Protein AF-A0A969EH90-F1 (afdb_monomer_lite)

Structure (mmCIF, N/CA/C/O backbone):
data_AF-A0A969EH90-F1
#
_entry.id   AF-A0A969EH90-F1
#
loop_
_atom_site.group_PDB
_atom_site.id
_atom_site.type_symbol
_atom_site.label_atom_id
_atom_site.label_alt_id
_atom_site.label_comp_id
_atom_site.label_asym_id
_atom_site.label_entity_id
_atom_site.label_seq_id
_atom_site.pdbx_PDB_ins_code
_atom_site.Cartn_x
_atom_site.Cartn_y
_atom_site.Cartn_z
_atom_site.occupancy
_atom_site.B_iso_or_equiv
_atom_site.auth_seq_id
_atom_site.auth_comp_id
_atom_site.auth_asym_id
_atom_site.auth_atom_id
_atom_site.pdbx_PDB_model_num
ATOM 1 N N . MET A 1 1 ? 11.249 21.814 -23.053 1.00 41.25 1 MET A N 1
ATOM 2 C CA . MET A 1 1 ? 12.169 20.704 -23.355 1.00 41.25 1 MET A CA 1
ATOM 3 C C . MET A 1 1 ? 11.785 19.630 -22.368 1.00 41.25 1 MET A C 1
ATOM 5 O O . MET A 1 1 ? 12.086 19.802 -21.195 1.00 41.25 1 MET A O 1
ATOM 9 N N . ASP A 1 2 ? 10.989 18.655 -22.798 1.00 50.03 2 ASP A N 1
ATOM 10 C CA . ASP A 1 2 ? 10.563 17.565 -21.921 1.00 50.03 2 ASP A CA 1
ATOM 11 C C . ASP A 1 2 ? 11.793 16.714 -21.600 1.00 50.03 2 ASP A C 1
ATOM 13 O O . ASP A 1 2 ? 12.500 16.270 -22.503 1.00 50.03 2 ASP A O 1
ATOM 17 N N . SER A 1 3 ? 12.118 16.589 -20.315 1.00 61.00 3 SER A N 1
ATOM 18 C CA . SER A 1 3 ? 13.226 15.756 -19.851 1.00 61.00 3 SER A CA 1
ATOM 19 C C . SER A 1 3 ? 12.745 14.312 -19.848 1.00 61.00 3 SER A C 1
ATOM 21 O O . SER A 1 3 ? 11.909 13.980 -19.029 1.00 61.00 3 SER A O 1
ATOM 23 N N . LEU A 1 4 ? 13.230 13.453 -20.739 1.00 71.81 4 LEU A N 1
ATOM 24 C CA . LEU A 1 4 ? 12.899 12.025 -20.699 1.00 71.81 4 LEU A CA 1
ATOM 25 C C . LEU A 1 4 ? 13.820 11.319 -19.695 1.00 71.81 4 LEU A C 1
ATOM 27 O O . LEU A 1 4 ? 15.033 11.541 -19.715 1.00 71.81 4 LEU A O 1
ATOM 31 N N . TYR A 1 5 ? 13.261 10.492 -18.809 1.00 77.75 5 TYR A N 1
ATOM 32 C CA . TYR A 1 5 ? 14.058 9.590 -17.977 1.00 77.75 5 TYR A CA 1
ATOM 33 C C . TYR A 1 5 ? 14.318 8.304 -18.755 1.00 77.75 5 TYR A C 1
ATOM 35 O O . TYR A 1 5 ? 13.389 7.698 -19.283 1.00 77.75 5 TYR A O 1
ATOM 43 N N . ILE A 1 6 ? 15.585 7.903 -18.828 1.00 78.50 6 ILE A N 1
ATOM 44 C CA . ILE A 1 6 ? 16.017 6.703 -19.543 1.00 78.50 6 ILE A CA 1
ATOM 45 C C . ILE A 1 6 ? 16.602 5.740 -18.518 1.00 78.50 6 ILE A C 1
ATOM 47 O O . ILE A 1 6 ? 17.550 6.080 -17.804 1.00 78.50 6 ILE A O 1
ATOM 51 N N . ALA A 1 7 ? 16.025 4.546 -18.440 1.00 77.50 7 ALA A N 1
ATOM 52 C CA . ALA A 1 7 ? 16.566 3.443 -17.667 1.00 77.50 7 ALA A CA 1
ATOM 53 C C . ALA A 1 7 ? 17.379 2.544 -18.606 1.00 77.50 7 ALA A C 1
ATOM 55 O O . ALA A 1 7 ? 16.816 1.916 -19.498 1.00 77.50 7 ALA A O 1
ATOM 56 N N . ALA A 1 8 ? 18.697 2.488 -18.408 1.00 78.31 8 ALA A N 1
ATOM 57 C CA . ALA A 1 8 ? 19.570 1.557 -19.117 1.00 78.31 8 ALA A CA 1
ATOM 58 C C . ALA A 1 8 ? 19.745 0.280 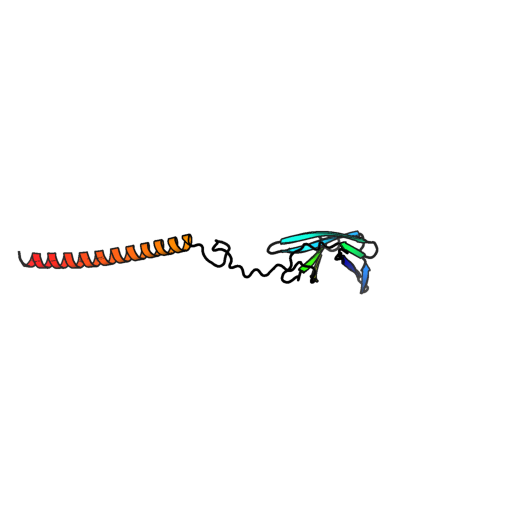-18.287 1.00 78.31 8 ALA A C 1
ATOM 60 O O . ALA A 1 8 ? 20.073 0.353 -17.098 1.00 78.31 8 ALA A O 1
ATOM 61 N N . ILE A 1 9 ? 19.552 -0.882 -18.909 1.00 80.44 9 ILE A N 1
ATOM 62 C CA . ILE A 1 9 ? 19.830 -2.183 -18.290 1.00 80.44 9 ILE A CA 1
ATOM 63 C C . ILE A 1 9 ? 20.967 -2.870 -19.035 1.00 80.44 9 ILE A C 1
ATOM 65 O O . ILE A 1 9 ? 21.126 -2.708 -20.246 1.00 80.44 9 ILE A O 1
ATOM 69 N N . GLN A 1 10 ? 21.737 -3.669 -18.299 1.00 79.69 10 GLN A N 1
ATOM 70 C CA . GLN A 1 10 ? 22.670 -4.631 -18.856 1.00 79.69 10 GLN A CA 1
ATOM 71 C C . GLN A 1 10 ? 22.517 -5.987 -18.160 1.00 79.69 10 GLN A C 1
ATOM 73 O O . GLN A 1 10 ? 22.512 -6.058 -16.930 1.00 79.69 10 GLN A O 1
ATOM 78 N N . VAL A 1 11 ? 22.410 -7.056 -18.948 1.00 78.62 11 VAL A N 1
ATOM 79 C CA . VAL A 1 11 ? 22.309 -8.440 -18.479 1.00 78.62 11 VAL A CA 1
ATOM 80 C C . VAL A 1 11 ? 23.584 -9.188 -18.846 1.00 78.62 11 VAL A C 1
ATOM 82 O O . VAL A 1 11 ? 23.912 -9.351 -20.023 1.00 78.62 11 VAL A O 1
ATOM 85 N N . MET A 1 12 ? 24.287 -9.666 -17.819 1.00 82.00 12 MET A N 1
ATOM 86 C CA . MET A 1 12 ? 25.508 -10.456 -17.958 1.00 82.00 12 MET A CA 1
ATOM 87 C C . MET A 1 12 ? 25.327 -11.841 -17.345 1.00 82.00 12 MET A C 1
ATOM 89 O O . MET A 1 12 ? 24.764 -11.987 -16.258 1.00 82.00 12 MET A O 1
ATOM 93 N N . LYS A 1 13 ? 25.865 -12.856 -18.019 1.00 80.12 13 LYS A N 1
ATOM 94 C CA . LYS A 1 13 ? 26.000 -14.220 -17.505 1.00 80.12 13 LYS A CA 1
ATOM 95 C C . LYS A 1 13 ? 27.444 -14.475 -17.089 1.00 80.12 13 LYS A C 1
ATOM 97 O O . LYS A 1 13 ? 28.372 -14.156 -17.829 1.00 80.12 13 LYS A O 1
ATOM 102 N N . TRP A 1 14 ? 27.629 -15.140 -15.949 1.00 76.50 14 TRP A N 1
ATOM 103 C CA . TRP A 1 14 ? 28.930 -15.685 -15.560 1.00 76.50 14 TRP A CA 1
ATOM 104 C C . TRP A 1 14 ? 29.182 -17.046 -16.214 1.00 76.50 14 TRP A C 1
ATOM 106 O O . TRP A 1 14 ? 28.377 -17.970 -16.065 1.00 76.50 14 TRP A O 1
ATOM 116 N N . ASN A 1 15 ? 30.315 -17.186 -16.903 1.00 74.44 15 ASN A N 1
ATOM 117 C CA . ASN A 1 15 ? 30.783 -18.467 -17.430 1.00 74.44 15 ASN A CA 1
ATOM 118 C C . ASN A 1 15 ? 31.690 -19.200 -16.411 1.00 74.44 15 ASN A C 1
ATOM 120 O O . ASN A 1 15 ? 32.213 -18.596 -15.471 1.00 74.44 15 ASN A O 1
ATOM 124 N N . THR A 1 16 ? 31.907 -20.506 -16.604 1.00 74.62 16 THR A N 1
ATOM 125 C CA . THR A 1 16 ? 32.773 -21.353 -15.749 1.00 74.62 16 THR A CA 1
ATOM 126 C C . THR A 1 16 ? 34.232 -20.865 -15.725 1.00 74.62 16 THR A C 1
ATOM 128 O O . THR A 1 16 ? 34.948 -21.117 -14.760 1.00 74.62 16 THR A O 1
ATOM 131 N N . ASP A 1 17 ? 34.631 -20.072 -16.722 1.00 73.50 17 ASP A N 1
ATOM 132 C CA . ASP A 1 17 ? 35.956 -19.452 -16.847 1.00 73.50 17 ASP A CA 1
ATOM 133 C C . ASP A 1 17 ? 36.059 -18.048 -16.203 1.00 73.50 17 ASP A C 1
ATOM 135 O O . ASP A 1 17 ? 37.036 -17.333 -16.422 1.00 73.50 17 ASP A O 1
ATOM 139 N N . MET A 1 18 ? 35.066 -17.639 -15.397 1.00 66.25 18 MET A N 1
ATOM 140 C CA . MET A 1 18 ? 34.965 -16.312 -14.754 1.00 66.25 18 MET A CA 1
ATOM 141 C C . MET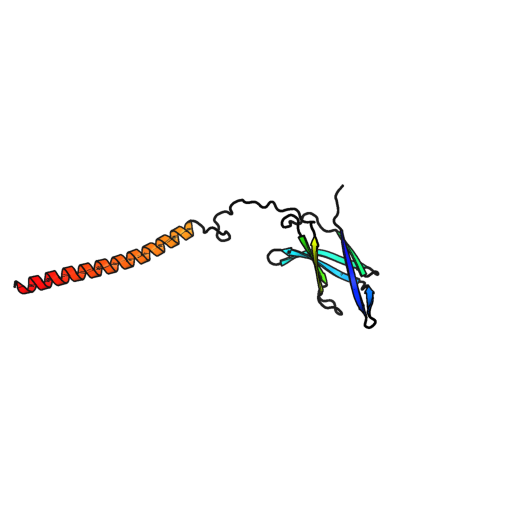 A 1 18 ? 34.895 -15.122 -15.732 1.00 66.25 18 MET A C 1
ATOM 143 O O . MET A 1 18 ? 35.142 -13.985 -15.333 1.00 66.25 18 MET A O 1
ATOM 147 N N . SER A 1 19 ? 34.538 -15.357 -16.997 1.00 72.81 19 SER A N 1
ATOM 148 C CA . SER A 1 19 ? 34.247 -14.309 -17.980 1.00 72.81 19 SER A CA 1
ATOM 149 C C . SER A 1 19 ? 32.762 -13.933 -17.983 1.00 72.81 19 SER A C 1
ATOM 151 O O . SER A 1 19 ? 31.898 -14.797 -17.812 1.00 72.81 19 SER A O 1
ATOM 153 N N . GLU A 1 20 ? 32.477 -12.646 -18.190 1.00 76.75 20 GLU A N 1
ATOM 154 C CA . GLU A 1 20 ? 31.125 -12.102 -18.359 1.00 76.75 20 GLU A CA 1
ATOM 155 C C . GLU A 1 20 ? 30.738 -12.139 -19.842 1.00 76.75 20 GLU A C 1
ATOM 157 O O . GLU A 1 20 ? 31.426 -11.557 -20.685 1.00 76.75 20 GLU A O 1
ATOM 162 N N . GLU A 1 21 ? 29.648 -12.833 -20.167 1.00 79.19 21 GLU A N 1
ATOM 163 C CA . GLU A 1 21 ? 29.076 -12.855 -21.516 1.00 79.19 21 GLU A CA 1
ATOM 164 C C . GLU A 1 21 ? 27.723 -12.126 -21.522 1.00 79.19 21 GLU A C 1
ATOM 166 O O . GLU A 1 21 ? 26.870 -12.430 -20.678 1.00 79.19 21 GLU A O 1
ATOM 171 N N . PRO A 1 22 ? 27.502 -11.170 -22.446 1.00 80.75 22 PRO A N 1
ATOM 172 C CA . PRO A 1 22 ? 26.218 -10.496 -22.571 1.00 80.75 22 PRO A CA 1
ATOM 173 C C . PRO A 1 22 ? 25.167 -11.471 -23.094 1.00 80.75 22 PRO A C 1
ATOM 175 O O . PRO A 1 22 ? 25.440 -12.236 -24.023 1.00 80.75 22 PRO A O 1
ATOM 178 N N . VAL A 1 23 ? 23.964 -11.426 -22.524 1.00 79.50 23 VAL A N 1
ATOM 179 C CA . VAL A 1 23 ? 22.873 -12.316 -22.937 1.00 79.50 23 VAL A CA 1
ATOM 180 C C . VAL A 1 23 ? 21.878 -11.548 -23.811 1.00 79.50 23 VAL A C 1
ATOM 182 O O . VAL A 1 23 ? 21.208 -10.656 -23.296 1.00 79.50 23 VAL A O 1
ATOM 185 N N . PRO A 1 24 ? 21.800 -11.833 -25.123 1.00 80.38 24 PRO A N 1
ATOM 186 C CA . PRO A 1 24 ? 20.855 -11.173 -26.017 1.00 80.38 24 PRO A CA 1
ATOM 187 C C . PRO A 1 24 ? 19.470 -11.832 -25.983 1.00 80.38 24 PRO A C 1
ATOM 189 O O . PRO A 1 24 ? 19.337 -12.975 -25.553 1.00 80.38 24 PRO A O 1
ATOM 192 N N . ASP A 1 25 ? 18.472 -11.120 -26.511 1.00 79.62 25 ASP A N 1
ATOM 193 C CA . ASP A 1 25 ? 17.121 -11.626 -26.793 1.00 79.62 25 ASP A CA 1
ATOM 194 C C . ASP A 1 25 ? 16.342 -12.086 -25.539 1.00 79.62 25 ASP A C 1
ATOM 196 O O . ASP A 1 25 ? 15.616 -13.078 -25.572 1.00 79.62 25 ASP A O 1
ATOM 200 N N . ILE A 1 26 ? 16.492 -11.347 -24.431 1.00 82.50 26 ILE A N 1
ATOM 201 C CA . ILE A 1 26 ? 15.730 -11.540 -23.185 1.00 82.50 26 ILE A CA 1
ATOM 202 C C . ILE A 1 26 ? 14.732 -10.401 -22.977 1.00 82.50 26 ILE A C 1
ATOM 204 O O . ILE A 1 26 ? 15.109 -9.224 -23.061 1.00 82.50 26 ILE A O 1
ATOM 208 N N . ASP A 1 27 ? 13.508 -10.785 -22.607 1.00 83.94 27 ASP A N 1
ATOM 209 C CA . ASP A 1 27 ? 12.426 -9.896 -22.188 1.00 83.94 27 ASP A CA 1
ATOM 210 C C . ASP A 1 27 ? 12.605 -9.505 -20.717 1.00 83.94 27 ASP A C 1
ATOM 212 O O . ASP A 1 27 ? 12.652 -10.355 -19.819 1.00 83.94 27 ASP A O 1
ATOM 216 N N . ILE A 1 28 ? 12.709 -8.202 -20.459 1.00 85.94 28 ILE A N 1
ATOM 217 C CA . ILE A 1 28 ? 12.844 -7.653 -19.109 1.00 85.94 28 ILE A CA 1
ATOM 218 C C . ILE A 1 28 ? 11.640 -6.775 -18.809 1.00 85.94 28 ILE A C 1
ATOM 220 O O . ILE A 1 28 ? 11.357 -5.812 -19.51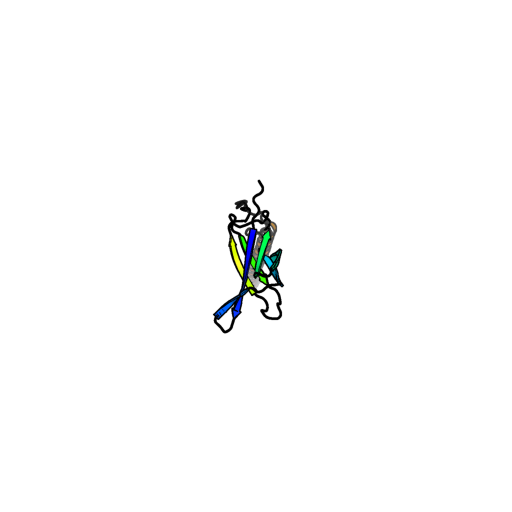9 1.00 85.94 28 ILE A O 1
ATOM 224 N N . LEU A 1 29 ? 10.960 -7.075 -17.709 1.00 88.44 29 LEU A N 1
ATOM 225 C CA . LEU A 1 29 ? 9.804 -6.333 -17.231 1.00 88.44 29 LEU A CA 1
ATOM 226 C C . LEU A 1 29 ? 10.240 -5.339 -16.157 1.00 88.44 29 LEU A C 1
ATOM 228 O O . LEU A 1 29 ? 10.894 -5.697 -15.174 1.00 88.44 29 LEU A O 1
ATOM 232 N N . PHE A 1 30 ? 9.857 -4.080 -16.330 1.00 88.88 30 PHE A N 1
ATOM 233 C CA . PHE A 1 30 ? 10.060 -3.037 -15.337 1.00 88.88 30 PHE A CA 1
ATOM 234 C C . PHE A 1 30 ? 8.831 -2.867 -14.466 1.00 88.88 30 PHE A C 1
ATOM 236 O O . PHE A 1 30 ? 7.701 -2.737 -14.940 1.00 88.88 30 PHE A O 1
ATOM 243 N N . TYR A 1 31 ? 9.086 -2.752 -13.176 1.00 90.25 31 TYR A N 1
ATOM 244 C CA . TYR A 1 31 ? 8.096 -2.668 -12.133 1.00 90.25 31 TYR A CA 1
ATOM 245 C C . TYR A 1 31 ? 8.390 -1.518 -11.178 1.00 90.25 31 TYR A C 1
ATOM 247 O O . TYR A 1 31 ? 9.538 -1.163 -10.915 1.00 90.25 31 TYR A O 1
ATOM 255 N N . VAL A 1 32 ? 7.329 -0.971 -10.594 1.00 90.56 32 VAL A N 1
ATOM 256 C CA . VAL A 1 32 ? 7.410 -0.054 -9.454 1.00 90.56 32 VAL A CA 1
ATOM 257 C C . VAL A 1 32 ? 6.596 -0.637 -8.299 1.00 90.56 32 VAL A C 1
ATOM 259 O O . VAL A 1 32 ? 5.398 -0.891 -8.474 1.00 90.56 32 VAL A O 1
ATOM 262 N N . PRO A 1 33 ? 7.192 -0.852 -7.113 1.00 89.25 33 PRO A N 1
ATOM 263 C CA . PRO A 1 33 ? 6.478 -1.381 -5.967 1.00 89.25 33 PRO A CA 1
ATOM 264 C C . PRO A 1 33 ? 5.464 -0.362 -5.440 1.00 89.25 33 PRO A C 1
ATOM 266 O O . PRO A 1 33 ? 5.758 0.812 -5.208 1.00 89.25 33 PRO A O 1
ATOM 269 N N . ARG A 1 34 ? 4.231 -0.831 -5.249 1.00 87.19 34 ARG A N 1
ATOM 270 C CA . ARG A 1 34 ? 3.131 -0.124 -4.582 1.00 87.19 34 ARG A CA 1
ATOM 271 C C . ARG A 1 34 ? 2.756 -0.872 -3.301 1.00 87.19 34 ARG A C 1
ATOM 273 O O . ARG A 1 34 ? 3.368 -1.878 -2.968 1.00 87.19 34 ARG A O 1
ATOM 280 N N . LEU A 1 35 ? 1.736 -0.394 -2.581 1.00 82.38 35 LEU A N 1
ATOM 281 C CA . LEU A 1 35 ? 1.357 -0.937 -1.266 1.00 82.38 35 LEU A CA 1
ATOM 282 C C . LEU A 1 35 ? 1.203 -2.470 -1.229 1.00 82.38 35 LEU A C 1
ATOM 284 O O . LEU A 1 35 ? 1.549 -3.078 -0.223 1.00 82.38 35 LEU A O 1
ATOM 288 N N . PHE A 1 36 ? 0.664 -3.081 -2.289 1.00 85.06 36 PHE A N 1
ATOM 289 C CA . PHE A 1 36 ? 0.345 -4.515 -2.311 1.00 85.06 36 PHE A CA 1
ATOM 290 C C . PHE A 1 36 ? 0.670 -5.207 -3.641 1.00 85.06 36 PHE A C 1
ATOM 292 O O . PHE A 1 36 ? 0.267 -6.349 -3.846 1.00 85.06 36 PHE A O 1
ATOM 299 N N . SER A 1 37 ? 1.345 -4.530 -4.572 1.00 89.38 37 SER A N 1
ATOM 300 C CA . SER A 1 37 ? 1.644 -5.096 -5.889 1.00 89.38 37 SER A CA 1
ATOM 301 C C . SER A 1 37 ? 2.825 -4.404 -6.556 1.00 89.38 37 SER A C 1
ATOM 303 O O . SER A 1 37 ? 3.156 -3.260 -6.242 1.00 89.38 37 SER A O 1
ATOM 305 N N . LEU A 1 38 ? 3.412 -5.093 -7.529 1.00 89.81 38 LEU A N 1
ATOM 306 C CA . LEU A 1 38 ? 4.331 -4.510 -8.496 1.00 89.81 38 LEU A CA 1
ATOM 307 C C . LEU A 1 38 ? 3.513 -3.951 -9.662 1.00 89.81 38 LEU A C 1
ATOM 309 O O . LEU A 1 38 ? 2.719 -4.670 -10.266 1.00 89.81 38 LEU A O 1
ATOM 313 N N . LEU A 1 39 ? 3.645 -2.654 -9.929 1.00 89.81 39 LEU A N 1
ATOM 314 C CA . LEU A 1 39 ? 3.010 -2.002 -11.072 1.00 89.81 39 LEU A CA 1
ATOM 315 C C . LEU A 1 39 ? 3.903 -2.204 -12.303 1.00 89.81 39 LEU A C 1
ATOM 317 O O . LEU A 1 39 ? 5.005 -1.657 -12.275 1.00 89.81 39 LEU A O 1
ATOM 321 N N . PRO A 1 40 ? 3.480 -2.942 -13.349 1.00 89.25 40 PRO A N 1
ATOM 322 C CA . PRO A 1 40 ? 4.238 -3.021 -14.594 1.00 89.25 40 PRO A CA 1
ATOM 323 C C . PRO A 1 40 ? 4.256 -1.646 -15.261 1.00 89.25 40 PRO A C 1
ATOM 325 O O . PRO A 1 40 ? 3.208 -1.032 -15.469 1.00 89.25 40 PRO A O 1
ATOM 328 N N . VAL A 1 41 ? 5.454 -1.151 -15.543 1.00 88.31 41 VAL A N 1
ATOM 329 C CA . VAL A 1 41 ? 5.687 0.166 -16.147 1.00 88.31 41 VAL A CA 1
ATOM 330 C C . VAL A 1 41 ? 6.019 0.027 -17.629 1.00 88.31 41 VAL A C 1
ATOM 332 O O . VAL A 1 41 ? 5.597 0.858 -18.430 1.00 88.31 41 VAL A O 1
ATOM 335 N N . GLY A 1 42 ? 6.712 -1.047 -17.997 1.00 85.00 42 GLY A N 1
ATOM 336 C CA . GLY A 1 42 ? 6.971 -1.403 -19.382 1.00 85.00 42 GLY A CA 1
ATOM 337 C C . GLY A 1 42 ? 7.904 -2.594 -19.506 1.00 85.00 42 GLY A C 1
ATOM 338 O O . GLY A 1 42 ? 8.261 -3.229 -18.513 1.00 85.00 42 GLY A O 1
ATOM 339 N N . GLU A 1 43 ? 8.271 -2.881 -20.742 1.00 85.38 43 GLU A N 1
ATOM 340 C CA . GLU A 1 43 ? 9.104 -4.007 -21.142 1.00 85.38 43 GLU A CA 1
ATOM 341 C C . GLU A 1 43 ? 10.269 -3.506 -21.998 1.00 85.38 43 GLU A C 1
ATOM 343 O O . GLU A 1 43 ? 10.134 -2.520 -22.728 1.00 85.38 43 GLU A O 1
ATOM 348 N N . ALA A 1 44 ? 11.407 -4.176 -21.878 1.00 84.00 44 ALA A N 1
ATOM 349 C CA . ALA A 1 44 ? 12.602 -3.952 -22.677 1.00 84.00 44 ALA A CA 1
ATOM 350 C C . ALA A 1 44 ? 13.077 -5.273 -23.280 1.00 84.00 44 ALA A C 1
ATOM 352 O O . ALA A 1 44 ? 12.972 -6.327 -22.648 1.00 84.00 44 ALA A O 1
ATOM 353 N N . TYR A 1 45 ? 13.621 -5.187 -24.490 1.00 82.25 45 TYR A N 1
ATOM 354 C CA . TYR A 1 45 ? 14.102 -6.320 -25.268 1.00 82.25 45 TYR A CA 1
ATOM 355 C C . TYR A 1 45 ? 15.611 -6.198 -25.445 1.00 82.25 45 TYR A C 1
ATOM 357 O O . TYR A 1 45 ? 16.126 -5.313 -26.131 1.00 82.25 45 TYR A O 1
ATOM 365 N N . THR A 1 46 ? 16.338 -7.120 -24.828 1.00 80.56 46 THR A N 1
ATOM 366 C CA . THR A 1 46 ? 17.795 -7.032 -24.754 1.00 80.56 46 THR A CA 1
ATOM 367 C C . THR A 1 46 ? 18.454 -7.195 -26.130 1.00 80.56 46 THR A C 1
ATOM 369 O O . THR A 1 46 ? 18.278 -8.214 -26.797 1.00 80.56 46 THR A O 1
ATOM 372 N N . ASN A 1 47 ? 19.264 -6.219 -26.559 1.00 78.94 47 ASN A N 1
ATOM 373 C CA . ASN A 1 47 ? 19.952 -6.273 -27.854 1.00 78.94 47 ASN A CA 1
ATOM 374 C C . ASN A 1 47 ? 21.155 -7.250 -27.861 1.00 78.94 47 ASN A C 1
ATOM 376 O O . ASN A 1 47 ? 21.521 -7.842 -26.848 1.00 78.94 47 ASN A O 1
ATOM 380 N N . LYS A 1 48 ? 21.848 -7.378 -29.006 1.00 70.75 48 LYS A N 1
ATOM 381 C CA . LYS A 1 48 ? 23.040 -8.247 -29.177 1.00 70.75 48 LYS A CA 1
ATOM 382 C C . LYS A 1 48 ? 24.192 -7.978 -28.196 1.00 70.75 48 LYS A C 1
ATOM 384 O O . LYS A 1 48 ? 25.100 -8.798 -28.086 1.00 70.75 48 LYS A O 1
ATOM 389 N N . GLN A 1 49 ? 24.185 -6.826 -27.533 1.00 68.12 49 GLN A N 1
ATOM 390 C CA . GLN A 1 49 ? 25.163 -6.410 -26.533 1.00 68.12 49 GLN A CA 1
ATOM 391 C C . GLN A 1 49 ? 24.708 -6.693 -25.094 1.00 68.12 49 GLN A C 1
ATOM 393 O O . GLN A 1 49 ? 25.424 -6.326 -24.163 1.00 68.12 49 GLN A O 1
ATOM 398 N N . GLY A 1 50 ? 23.556 -7.338 -24.894 1.00 70.62 50 GLY A N 1
ATOM 399 C CA . GLY A 1 50 ? 23.037 -7.605 -23.557 1.00 70.62 50 GLY A CA 1
ATOM 400 C C . GLY A 1 50 ? 22.453 -6.359 -22.888 1.00 70.62 50 GLY A C 1
ATOM 401 O O . GLY A 1 50 ? 22.345 -6.342 -21.668 1.00 70.62 50 GLY A O 1
ATOM 402 N N . SER A 1 51 ? 22.136 -5.298 -23.641 1.00 73.38 51 SER A N 1
ATOM 403 C CA . SER A 1 51 ? 21.661 -4.028 -23.085 1.00 73.38 51 SER A CA 1
ATOM 404 C C . SER A 1 51 ? 20.400 -3.534 -23.783 1.00 73.38 51 SER A C 1
ATOM 406 O O . SER A 1 51 ? 20.199 -3.804 -24.965 1.00 73.38 51 SER A O 1
ATOM 408 N N . ASP A 1 52 ? 19.555 -2.815 -23.057 1.00 78.19 52 ASP A N 1
ATOM 409 C CA . ASP A 1 52 ? 18.450 -2.066 -23.646 1.00 78.19 52 ASP A CA 1
ATOM 410 C C . ASP A 1 52 ? 18.176 -0.790 -22.843 1.00 78.19 52 ASP A C 1
ATOM 412 O O . ASP A 1 52 ? 18.520 -0.694 -21.656 1.00 78.19 52 ASP A O 1
ATOM 416 N N . GLU A 1 53 ? 17.590 0.195 -23.514 1.00 77.88 53 GLU A N 1
ATOM 417 C CA . GLU A 1 53 ? 17.210 1.482 -22.941 1.00 77.88 53 GLU A CA 1
ATOM 418 C C . GLU A 1 53 ? 15.690 1.623 -22.985 1.00 77.88 53 GLU A C 1
ATOM 420 O O . GLU A 1 53 ? 15.073 1.576 -24.046 1.00 77.88 53 GLU A O 1
ATOM 425 N N . PHE A 1 54 ? 15.083 1.827 -21.819 1.00 80.00 54 PHE A N 1
ATOM 426 C CA . PHE A 1 54 ? 13.643 1.998 -21.683 1.00 80.00 54 PHE A CA 1
ATOM 427 C C . PHE A 1 54 ? 13.296 3.428 -21.263 1.00 80.00 54 PHE A C 1
ATOM 429 O O . PHE A 1 54 ? 13.883 3.981 -20.325 1.00 80.00 54 PHE A O 1
ATOM 436 N N . GLU A 1 55 ? 12.312 4.019 -21.941 1.00 81.06 55 GLU A N 1
ATOM 437 C CA . GLU A 1 55 ? 11.763 5.327 -21.585 1.00 81.06 55 GLU A CA 1
ATOM 438 C C . GLU A 1 55 ? 10.841 5.202 -20.370 1.00 81.06 55 GLU A C 1
ATOM 440 O O . GLU A 1 55 ? 9.754 4.626 -20.431 1.00 81.06 55 GLU A O 1
ATOM 445 N N . PHE A 1 56 ? 11.267 5.774 -19.248 1.00 82.94 56 PHE A N 1
ATOM 446 C CA . PHE A 1 56 ? 10.535 5.681 -17.997 1.00 82.94 56 PHE A CA 1
ATOM 447 C C . PHE A 1 56 ? 9.503 6.818 -17.867 1.00 82.94 56 PHE A C 1
ATOM 449 O O . PHE A 1 56 ? 9.859 7.995 -18.005 1.00 82.94 56 PHE A O 1
ATOM 456 N N . PRO A 1 57 ? 8.225 6.518 -17.563 1.00 81.44 57 PRO A N 1
ATOM 457 C CA . PRO A 1 57 ? 7.196 7.540 -17.439 1.00 81.44 57 PRO A CA 1
ATOM 458 C C . PRO A 1 57 ? 7.432 8.435 -16.217 1.00 81.44 57 PRO A C 1
ATOM 460 O O . PRO A 1 57 ? 7.656 7.967 -15.102 1.00 81.44 57 PRO A O 1
ATOM 463 N N . MET A 1 58 ? 7.308 9.748 -16.423 1.00 79.44 58 MET A N 1
ATOM 464 C CA . MET A 1 58 ? 7.553 10.767 -15.393 1.00 79.44 58 MET A CA 1
ATOM 465 C C . MET A 1 58 ? 6.404 10.974 -14.401 1.00 79.44 58 MET A C 1
ATOM 467 O O . MET A 1 58 ? 6.585 11.651 -13.397 1.00 79.44 58 MET A O 1
ATOM 471 N N . ASP A 1 59 ? 5.213 10.441 -14.673 1.00 83.31 59 ASP A N 1
ATOM 472 C CA . ASP A 1 59 ? 4.000 10.738 -13.892 1.00 83.31 59 ASP A CA 1
ATOM 473 C C . ASP A 1 59 ? 3.812 9.795 -12.689 1.00 83.31 59 ASP A C 1
ATOM 475 O O . ASP A 1 59 ? 2.71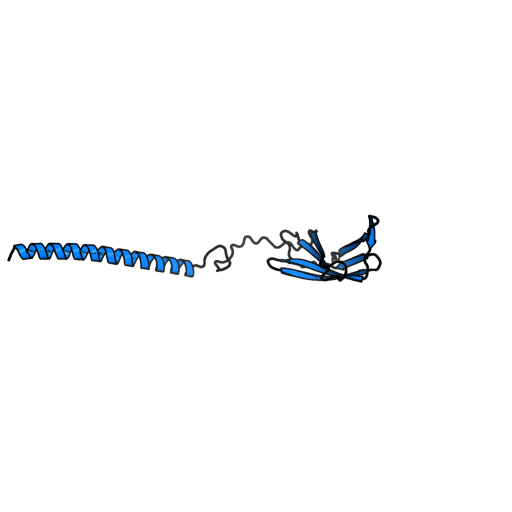7 9.622 -12.153 1.00 83.31 59 ASP A O 1
ATOM 479 N N . LEU A 1 60 ? 4.880 9.111 -12.268 1.00 86.38 60 LEU A N 1
ATOM 480 C CA . LEU A 1 60 ? 4.798 8.155 -11.174 1.00 86.38 60 LEU A CA 1
ATOM 481 C C . LEU A 1 60 ? 5.000 8.856 -9.825 1.00 86.38 60 LEU A C 1
ATOM 483 O O . LEU A 1 60 ? 6.058 9.432 -9.578 1.00 86.38 60 LEU A O 1
ATOM 487 N N . PRO A 1 61 ? 4.016 8.786 -8.906 1.00 83.56 61 PRO A N 1
ATOM 488 C CA . PRO A 1 61 ? 4.155 9.400 -7.592 1.00 83.56 61 PRO A CA 1
ATOM 489 C C . PRO A 1 61 ? 5.149 8.623 -6.720 1.00 83.56 61 PRO A C 1
ATOM 491 O O . PRO A 1 61 ? 5.024 7.397 -6.595 1.00 83.56 61 PRO A O 1
ATOM 494 N N . GLY A 1 62 ? 6.085 9.346 -6.099 1.00 83.25 62 GLY A N 1
ATOM 495 C CA . GLY A 1 62 ? 7.115 8.828 -5.192 1.00 83.25 62 GLY A CA 1
ATOM 496 C C . GLY A 1 62 ? 7.068 9.500 -3.818 1.00 83.25 62 GLY A C 1
ATOM 497 O O . GLY A 1 62 ? 6.642 10.655 -3.680 1.00 83.25 62 GLY A O 1
ATOM 498 N N . GLN A 1 63 ? 7.500 8.788 -2.777 1.00 77.50 63 GLN A N 1
ATOM 499 C CA . GLN A 1 63 ? 7.583 9.361 -1.433 1.00 77.50 63 GLN A CA 1
ATOM 500 C C . GLN A 1 63 ? 8.748 10.354 -1.413 1.00 77.50 63 GLN A C 1
ATOM 502 O O . GLN A 1 63 ? 9.890 9.968 -1.606 1.00 77.50 63 GLN A O 1
ATOM 507 N N . ASN A 1 64 ? 8.468 11.650 -1.245 1.00 78.38 64 ASN A N 1
ATOM 508 C CA . ASN A 1 64 ? 9.475 12.720 -1.365 1.00 78.38 64 ASN A CA 1
ATOM 509 C C . ASN A 1 64 ? 10.242 12.734 -2.710 1.00 78.38 64 ASN A C 1
ATOM 511 O O . ASN A 1 64 ? 11.341 13.276 -2.778 1.00 78.38 64 ASN A O 1
ATOM 515 N N . GLY A 1 65 ? 9.657 12.166 -3.770 1.00 79.25 65 GLY A N 1
ATOM 516 C CA . GLY A 1 65 ? 10.296 12.016 -5.083 1.00 79.25 65 GLY A CA 1
ATOM 517 C C . GLY A 1 65 ? 11.144 10.749 -5.247 1.00 79.25 65 GLY A C 1
ATOM 518 O O . GLY A 1 65 ? 11.521 10.404 -6.364 1.00 79.25 65 GLY A O 1
ATOM 519 N N . GLU A 1 66 ? 11.369 9.992 -4.171 1.00 86.62 66 GLU A N 1
ATOM 520 C CA . GLU A 1 66 ? 12.065 8.707 -4.226 1.00 86.62 66 GLU A CA 1
ATOM 521 C C . GLU A 1 66 ? 11.153 7.621 -4.815 1.00 86.62 66 GLU A C 1
ATOM 523 O O . GLU A 1 66 ? 9.971 7.494 -4.466 1.00 86.62 66 GLU A O 1
ATOM 528 N N . LEU A 1 67 ? 11.719 6.845 -5.736 1.00 87.12 67 LEU A N 1
ATOM 529 C CA . LEU A 1 67 ? 11.069 5.776 -6.472 1.00 87.12 67 LEU A CA 1
ATOM 530 C C . LEU A 1 67 ? 12.018 4.583 -6.586 1.00 87.12 67 LEU A C 1
ATOM 532 O O . LEU A 1 67 ? 13.106 4.681 -7.155 1.00 87.12 67 LEU A O 1
ATOM 536 N N . THR A 1 68 ? 11.580 3.437 -6.082 1.00 88.31 68 THR A N 1
ATOM 537 C CA . THR A 1 68 ? 12.258 2.164 -6.318 1.00 88.31 68 THR A CA 1
ATOM 538 C C . THR A 1 68 ? 11.793 1.603 -7.655 1.00 88.31 68 THR A C 1
ATOM 540 O O . THR A 1 68 ? 10.593 1.468 -7.891 1.00 88.31 68 THR A O 1
ATOM 543 N N . ILE A 1 69 ? 12.732 1.271 -8.529 1.00 88.25 69 ILE A N 1
ATOM 544 C CA . ILE A 1 69 ? 12.471 0.611 -9.806 1.00 88.25 69 ILE A CA 1
ATOM 545 C C . ILE A 1 69 ? 12.980 -0.815 -9.680 1.00 88.25 69 ILE A C 1
ATOM 547 O O . ILE A 1 69 ? 14.097 -1.041 -9.222 1.00 88.25 69 ILE A O 1
ATOM 551 N N . VAL A 1 70 ? 12.144 -1.767 -10.061 1.00 89.38 70 VAL A N 1
ATOM 552 C CA . VAL A 1 70 ? 12.423 -3.196 -9.998 1.00 89.38 70 VAL A CA 1
ATOM 553 C C . VAL A 1 70 ? 12.418 -3.727 -11.423 1.00 89.38 70 VAL A C 1
ATOM 555 O O . VAL A 1 70 ? 11.389 -3.671 -12.084 1.00 89.38 70 VAL A O 1
ATOM 558 N N . SER A 1 71 ? 13.543 -4.224 -11.920 1.00 89.06 71 SER A N 1
ATOM 559 C CA . SER A 1 71 ? 13.595 -4.968 -13.177 1.00 89.06 71 SER A CA 1
ATOM 560 C C . SER A 1 71 ? 13.539 -6.461 -12.881 1.00 89.06 71 SER A C 1
ATOM 562 O O . SER A 1 71 ? 14.206 -6.950 -11.965 1.00 89.06 71 SER A O 1
ATOM 564 N N . ARG A 1 72 ? 12.722 -7.195 -13.634 1.00 88.62 72 ARG A N 1
ATOM 565 C CA . ARG A 1 72 ? 12.556 -8.636 -13.466 1.00 88.62 72 ARG A CA 1
ATOM 566 C C . ARG A 1 72 ? 12.516 -9.343 -14.813 1.00 88.62 72 ARG A C 1
ATOM 568 O O . ARG A 1 72 ? 11.817 -8.915 -15.723 1.00 88.62 72 ARG A O 1
ATOM 575 N N . ILE A 1 73 ? 13.241 -10.450 -14.897 1.00 88.44 73 ILE A N 1
ATOM 576 C CA . ILE A 1 73 ? 13.115 -11.446 -15.962 1.00 88.44 73 ILE A CA 1
ATOM 577 C C . ILE A 1 73 ? 12.200 -12.537 -15.414 1.00 88.44 73 ILE A C 1
ATOM 579 O O . ILE A 1 73 ? 12.465 -13.041 -14.322 1.00 88.44 73 ILE A O 1
ATOM 583 N N . GLU A 1 74 ? 11.123 -12.867 -16.121 1.00 83.94 74 GLU A N 1
ATOM 584 C CA . GLU A 1 74 ? 10.161 -13.889 -15.694 1.00 83.94 74 GLU A CA 1
ATOM 585 C C . GLU A 1 74 ? 10.374 -15.188 -16.471 1.00 83.94 74 GLU A C 1
ATOM 587 O O . GLU A 1 74 ? 10.472 -15.175 -17.693 1.00 83.94 74 GLU A O 1
ATOM 592 N N . ASP A 1 75 ? 10.452 -16.300 -15.734 1.00 76.81 75 ASP A N 1
ATOM 593 C CA . ASP A 1 75 ? 10.415 -17.675 -16.251 1.00 76.81 75 ASP A CA 1
ATOM 594 C C . ASP A 1 75 ? 11.302 -17.957 -17.480 1.00 76.81 75 ASP A C 1
ATOM 596 O O . ASP A 1 75 ? 10.900 -18.649 -18.414 1.00 76.81 75 ASP A O 1
ATOM 600 N N . HIS A 1 76 ? 12.547 -17.473 -17.468 1.00 80.69 76 HIS A N 1
ATOM 601 C CA . HIS A 1 76 ? 13.502 -17.800 -18.525 1.00 80.69 76 HIS A CA 1
ATOM 602 C C . HIS A 1 76 ? 14.021 -19.241 -18.372 1.00 80.69 76 HIS A C 1
ATOM 604 O O . HIS A 1 76 ? 14.490 -19.613 -17.295 1.00 80.69 76 HIS A O 1
ATOM 610 N N . ASP A 1 77 ? 14.035 -20.024 -19.457 1.00 77.31 77 ASP A N 1
ATOM 611 C CA . ASP A 1 77 ? 14.395 -21.456 -19.452 1.00 77.31 77 ASP A CA 1
ATOM 612 C C . ASP A 1 77 ? 15.751 -21.751 -18.775 1.00 77.31 77 ASP A C 1
ATOM 614 O O . ASP A 1 77 ? 15.871 -22.683 -17.980 1.00 77.31 77 ASP A O 1
ATOM 618 N N . ASP A 1 78 ? 16.768 -20.927 -19.051 1.00 78.94 78 ASP A N 1
ATOM 619 C CA . ASP A 1 78 ? 18.128 -21.114 -18.517 1.00 78.94 78 ASP A CA 1
ATOM 620 C C . ASP A 1 78 ? 18.407 -20.438 -17.160 1.00 78.94 78 ASP A C 1
ATOM 622 O O . ASP A 1 78 ? 19.325 -20.848 -16.445 1.00 78.94 78 ASP A O 1
ATOM 626 N N . PHE A 1 79 ? 17.670 -19.379 -16.809 1.00 76.62 79 PHE A N 1
ATOM 627 C CA . PHE A 1 79 ? 18.020 -18.479 -15.696 1.00 76.62 79 PHE A CA 1
ATOM 628 C C . PHE A 1 79 ? 16.929 -18.376 -14.621 1.00 76.62 79 PHE A C 1
ATOM 630 O O . PHE A 1 79 ? 17.190 -17.870 -13.529 1.00 76.62 79 PHE A O 1
ATOM 637 N N . GLY A 1 80 ? 15.727 -18.884 -14.896 1.00 82.00 80 GLY A N 1
ATOM 638 C CA . GLY A 1 80 ? 14.562 -18.745 -14.034 1.00 82.00 80 GLY A CA 1
ATOM 639 C C . GLY A 1 80 ? 14.099 -17.293 -13.911 1.00 82.00 80 GLY A C 1
ATOM 640 O O . GLY A 1 80 ? 14.238 -16.497 -14.839 1.00 82.00 80 GLY A O 1
ATOM 641 N N . THR A 1 81 ? 13.541 -16.956 -12.747 1.00 85.31 81 THR A N 1
ATOM 642 C CA . THR A 1 81 ? 13.108 -15.591 -12.427 1.00 85.31 81 THR A CA 1
ATOM 643 C C . THR A 1 81 ? 14.211 -14.845 -11.675 1.00 85.31 81 THR A C 1
ATOM 645 O O . THR A 1 81 ? 14.613 -15.269 -10.588 1.00 85.31 81 THR A O 1
ATOM 648 N N . ILE A 1 82 ? 14.678 -13.722 -12.227 1.00 86.25 82 ILE A N 1
ATOM 649 C CA . ILE A 1 82 ? 15.706 -12.855 -11.624 1.00 86.25 82 ILE A CA 1
ATOM 650 C C . ILE A 1 82 ? 15.114 -11.465 -11.410 1.00 86.25 82 ILE A C 1
ATOM 652 O O . ILE A 1 82 ? 14.459 -10.940 -12.303 1.00 86.25 82 ILE A O 1
ATOM 656 N N . GLU A 1 83 ? 15.369 -10.859 -10.250 1.00 87.19 83 GLU A N 1
ATOM 657 C CA . GLU A 1 83 ? 14.880 -9.528 -9.882 1.00 87.19 83 GLU A CA 1
ATOM 658 C C . GLU A 1 83 ? 16.021 -8.638 -9.372 1.00 87.19 83 GLU A C 1
ATOM 660 O O . GLU A 1 83 ? 16.835 -9.070 -8.552 1.00 87.19 83 GLU A O 1
ATOM 665 N N . VAL A 1 84 ? 16.065 -7.387 -9.837 1.00 88.00 84 VAL A N 1
ATOM 666 C CA . VAL A 1 84 ? 17.018 -6.358 -9.400 1.00 88.00 84 VAL A CA 1
ATOM 667 C C . VAL A 1 84 ? 16.259 -5.071 -9.090 1.00 88.00 84 VAL A C 1
ATOM 669 O O . VAL A 1 84 ? 15.445 -4.617 -9.885 1.00 88.00 84 VAL A O 1
ATOM 672 N N . SER A 1 85 ? 16.541 -4.454 -7.943 1.00 89.12 85 SER A N 1
ATOM 673 C CA . SER A 1 85 ? 15.918 -3.195 -7.523 1.00 89.12 85 SER A CA 1
ATOM 674 C C . SER A 1 85 ? 16.938 -2.062 -7.405 1.00 89.12 85 SER A C 1
ATOM 676 O O . SER A 1 85 ? 18.005 -2.260 -6.819 1.00 89.12 85 SER A O 1
ATOM 678 N N . ASN A 1 86 ? 16.597 -0.867 -7.888 1.00 87.94 86 ASN A N 1
ATOM 679 C CA . ASN A 1 86 ? 17.402 0.347 -7.747 1.00 87.94 86 ASN A CA 1
ATOM 680 C C . ASN A 1 86 ? 16.542 1.526 -7.256 1.00 87.94 86 ASN A C 1
ATOM 682 O O . ASN A 1 86 ? 15.392 1.674 -7.668 1.00 87.94 86 ASN A O 1
ATOM 686 N N . GLU A 1 87 ? 17.086 2.359 -6.371 1.00 87.06 87 GLU A N 1
ATOM 687 C CA . GLU A 1 87 ? 16.409 3.545 -5.837 1.00 87.06 87 GLU A CA 1
ATOM 688 C C . GLU A 1 87 ? 16.820 4.797 -6.619 1.00 87.06 87 GLU A C 1
ATOM 690 O O . GLU A 1 87 ? 18.003 5.113 -6.750 1.00 87.06 87 GLU A O 1
ATOM 695 N N . THR A 1 88 ? 15.835 5.538 -7.125 1.00 85.69 88 THR A N 1
ATOM 696 C CA . THR A 1 88 ? 16.033 6.745 -7.941 1.00 85.69 88 THR A CA 1
ATOM 697 C C . THR A 1 88 ? 15.149 7.887 -7.440 1.00 85.69 88 THR A C 1
ATOM 699 O O . THR A 1 88 ? 14.162 7.656 -6.751 1.00 85.69 88 THR A O 1
ATOM 702 N N . ASN A 1 89 ? 15.471 9.138 -7.782 1.00 84.69 89 ASN A N 1
ATOM 703 C CA . ASN A 1 89 ? 14.658 10.313 -7.430 1.00 84.69 89 ASN A CA 1
ATOM 704 C C . ASN A 1 89 ? 13.889 10.844 -8.656 1.00 84.69 89 ASN A C 1
ATOM 706 O O . ASN A 1 89 ? 13.999 12.013 -9.023 1.00 84.69 89 ASN A O 1
ATOM 710 N N . TRP A 1 90 ? 13.210 9.941 -9.369 1.00 86.06 90 TRP A N 1
ATOM 711 C CA . TRP A 1 90 ? 12.427 10.249 -10.579 1.00 86.06 90 TRP A CA 1
ATOM 712 C C . TRP A 1 90 ? 10.926 10.389 -10.304 1.00 86.06 90 TRP A C 1
ATOM 714 O O . TRP A 1 90 ? 10.149 10.638 -11.223 1.00 86.06 90 TRP A O 1
ATOM 724 N N . GLY A 1 91 ? 10.500 10.205 -9.053 1.00 83.00 91 GLY A N 1
ATOM 725 C CA . GLY A 1 91 ? 9.099 10.284 -8.676 1.00 83.00 91 GLY A CA 1
ATOM 726 C C . GLY A 1 91 ? 8.602 11.723 -8.570 1.00 83.00 91 GLY A C 1
ATOM 727 O O . GLY A 1 91 ? 9.313 12.629 -8.133 1.00 83.00 91 GLY A O 1
ATOM 728 N N . VAL A 1 92 ? 7.325 11.933 -8.884 1.00 85.62 92 VAL A N 1
ATOM 729 C CA . VAL A 1 92 ? 6.643 13.185 -8.544 1.00 85.62 92 VAL A CA 1
ATOM 730 C C . VAL A 1 92 ? 6.460 13.218 -7.025 1.00 85.62 92 VAL A C 1
ATOM 732 O O . VAL A 1 92 ? 5.852 12.288 -6.477 1.00 85.62 92 VAL A O 1
ATOM 735 N N . PRO A 1 93 ? 6.958 14.249 -6.315 1.00 80.69 93 PRO A N 1
ATOM 736 C CA . PRO A 1 93 ? 6.799 14.333 -4.874 1.00 80.69 93 PRO A CA 1
ATOM 737 C C . PRO A 1 93 ? 5.314 14.455 -4.546 1.00 80.69 93 PRO A C 1
ATOM 739 O O . PRO A 1 93 ? 4.652 15.441 -4.879 1.00 80.69 93 PRO A O 1
ATOM 742 N N . ILE A 1 94 ? 4.783 13.441 -3.870 1.00 76.00 94 ILE A N 1
ATOM 743 C CA . ILE A 1 94 ? 3.432 13.510 -3.327 1.00 76.00 94 ILE A CA 1
ATOM 744 C C . ILE A 1 94 ? 3.475 14.567 -2.228 1.00 76.00 94 ILE A C 1
ATOM 746 O O . ILE A 1 94 ? 4.288 14.481 -1.305 1.00 76.00 94 ILE A O 1
ATOM 750 N N . ALA A 1 95 ? 2.618 15.585 -2.321 1.00 70.06 95 ALA A N 1
ATOM 751 C CA . ALA A 1 95 ? 2.450 16.515 -1.220 1.00 70.06 95 ALA A CA 1
ATOM 752 C C . ALA A 1 95 ? 2.105 15.689 0.022 1.00 70.06 95 ALA A C 1
ATOM 754 O O . ALA A 1 95 ? 1.066 15.025 0.049 1.00 70.06 95 ALA A O 1
ATOM 755 N N . ASN A 1 96 ? 2.978 15.716 1.032 1.00 60.47 96 ASN A N 1
ATOM 756 C CA . ASN A 1 96 ? 2.705 15.151 2.348 1.00 60.47 96 ASN A CA 1
ATOM 757 C C . ASN A 1 96 ? 1.593 15.997 2.968 1.00 60.47 96 ASN A C 1
ATOM 759 O O . ASN A 1 96 ? 1.824 16.929 3.742 1.00 60.47 96 ASN A O 1
ATOM 763 N N . GLY A 1 97 ? 0.369 15.742 2.519 1.00 57.97 97 GLY A N 1
ATOM 764 C CA . GLY A 1 97 ? -0.823 16.383 3.004 1.00 57.97 97 GLY A CA 1
ATOM 765 C C . GLY A 1 97 ? -0.984 15.945 4.441 1.00 57.97 97 GLY A C 1
ATOM 766 O O . GLY A 1 97 ? -1.564 14.903 4.713 1.00 57.97 97 GLY A O 1
ATOM 767 N N 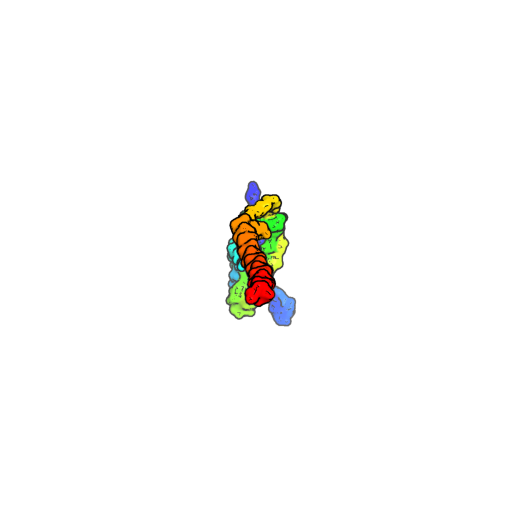. ASN A 1 98 ? -0.526 16.782 5.367 1.00 56.59 98 ASN A N 1
ATOM 768 C CA . ASN A 1 98 ? -0.914 16.739 6.775 1.00 56.59 98 ASN A CA 1
ATOM 769 C C . ASN A 1 98 ? -2.413 17.075 6.945 1.00 56.59 98 ASN A C 1
ATOM 771 O O . ASN A 1 98 ? -2.821 17.668 7.947 1.00 56.59 98 ASN A O 1
ATOM 775 N N . SER A 1 99 ? -3.252 16.758 5.955 1.00 65.19 99 SER A N 1
ATOM 776 C CA . SER A 1 99 ? -4.690 16.782 6.101 1.00 65.19 99 SER A CA 1
ATOM 777 C C . SER A 1 99 ? -5.037 15.643 7.044 1.00 65.19 99 SER A C 1
ATOM 779 O O . SER A 1 99 ? -4.758 14.473 6.788 1.00 65.19 99 SER A O 1
ATOM 781 N N . LYS A 1 100 ? -5.620 15.997 8.190 1.00 71.44 100 LYS A N 1
ATOM 782 C CA . LYS A 1 100 ? -6.193 15.001 9.090 1.00 71.44 100 LYS A CA 1
ATOM 783 C C . LYS A 1 100 ? -7.130 14.129 8.261 1.00 71.44 100 LYS A C 1
ATOM 785 O O . LYS A 1 100 ? -8.066 14.650 7.649 1.00 71.44 100 LYS A O 1
ATOM 790 N N . LEU A 1 101 ? -6.834 12.832 8.207 1.00 77.00 101 LEU A N 1
ATOM 791 C CA . LEU A 1 101 ? -7.679 11.870 7.515 1.00 77.00 101 LEU A CA 1
ATOM 792 C C . LEU A 1 101 ? -9.101 11.981 8.088 1.00 77.00 101 LEU A C 1
ATOM 794 O O . LEU A 1 101 ? -9.263 12.174 9.297 1.00 77.00 101 LEU A O 1
ATOM 798 N N . PRO A 1 102 ? -10.144 11.910 7.247 1.00 80.75 102 PRO A N 1
ATOM 799 C CA . PRO A 1 102 ? -11.510 11.933 7.744 1.00 80.75 102 PRO A CA 1
ATOM 800 C C . PRO A 1 102 ? -11.745 10.721 8.649 1.00 80.75 102 PRO A C 1
ATOM 802 O O . PRO A 1 102 ? -11.206 9.649 8.389 1.00 80.75 102 PRO A O 1
ATOM 805 N N . ARG A 1 103 ? -12.588 10.879 9.680 1.00 84.81 103 ARG A N 1
ATOM 806 C CA . ARG A 1 103 ? -12.992 9.785 10.579 1.00 84.81 103 ARG A CA 1
ATOM 807 C C . ARG A 1 103 ? -13.750 8.714 9.797 1.00 84.81 103 ARG A C 1
ATOM 809 O O . ARG A 1 103 ? -14.964 8.814 9.609 1.00 84.81 103 ARG A O 1
ATOM 816 N N . ALA A 1 104 ? -13.026 7.709 9.339 1.00 85.00 104 ALA A N 1
ATOM 817 C CA . ALA A 1 104 ? -13.501 6.620 8.500 1.00 85.00 104 ALA A CA 1
ATOM 818 C C . ALA A 1 104 ? -12.974 5.278 9.020 1.00 85.00 104 ALA A C 1
ATOM 820 O O . ALA A 1 104 ? -12.032 5.231 9.809 1.00 85.00 104 ALA A O 1
ATOM 821 N N . LEU A 1 105 ? -13.568 4.173 8.563 1.00 82.38 105 LEU A N 1
ATOM 822 C CA . LEU A 1 105 ? -13.172 2.827 9.001 1.00 82.38 105 LEU A CA 1
ATOM 823 C C . LEU A 1 105 ? -11.713 2.478 8.673 1.00 82.38 105 LEU A C 1
ATOM 825 O O . LEU A 1 105 ? -11.105 1.687 9.380 1.00 82.38 105 LEU A O 1
ATOM 829 N N . TRP A 1 106 ? -11.166 3.060 7.609 1.00 78.50 106 TRP A N 1
ATOM 830 C CA . TRP A 1 106 ? -9.785 2.867 7.157 1.00 78.50 106 TRP A CA 1
ATOM 831 C C . TRP A 1 106 ? -8.836 3.975 7.643 1.00 78.50 106 TRP A C 1
ATOM 833 O O . TRP A 1 106 ? -7.716 4.089 7.151 1.00 78.50 106 TRP A O 1
ATOM 843 N N . SER A 1 107 ? -9.290 4.834 8.560 1.00 85.69 107 SER A N 1
ATOM 844 C CA . SER A 1 107 ? -8.480 5.905 9.146 1.00 85.69 107 SER A CA 1
ATOM 845 C C . SER A 1 107 ? -8.065 5.554 10.579 1.00 85.69 107 SER A C 1
ATOM 847 O O . SER A 1 107 ? -8.735 4.737 11.213 1.00 85.69 107 SER A O 1
ATOM 849 N N . PRO A 1 108 ? -7.018 6.197 11.130 1.00 84.19 108 PRO A N 1
ATOM 850 C CA . PRO A 1 108 ? -6.636 6.011 12.531 1.00 84.19 108 PRO A CA 1
ATOM 851 C C . PRO A 1 108 ? -7.757 6.366 13.522 1.00 84.19 108 PRO A C 1
ATOM 853 O O . PRO A 1 108 ? -7.842 5.778 14.598 1.00 84.19 108 PRO A O 1
ATOM 856 N N . ASP A 1 109 ? -8.632 7.310 13.157 1.00 87.94 109 ASP A N 1
ATOM 857 C CA . ASP A 1 109 ? -9.698 7.804 14.023 1.00 87.94 109 ASP A CA 1
ATOM 858 C C . ASP A 1 109 ? -11.027 7.068 13.782 1.00 87.94 109 ASP A C 1
ATOM 860 O O . ASP A 1 109 ? -11.656 7.169 12.726 1.00 87.94 109 ASP A O 1
ATOM 864 N N . ALA A 1 110 ? -11.527 6.397 14.821 1.00 87.56 110 ALA A N 1
ATOM 865 C CA . ALA A 1 110 ? -12.794 5.670 14.786 1.00 87.56 110 ALA A CA 1
ATOM 866 C C . ALA A 1 110 ? -14.004 6.558 14.385 1.00 87.56 110 ALA A C 1
ATOM 868 O O . ALA A 1 110 ? -14.167 7.666 14.925 1.00 87.56 110 ALA A O 1
ATOM 869 N N . PRO A 1 111 ? -14.924 6.073 13.521 1.00 90.69 111 PRO A N 1
ATOM 870 C CA . PRO A 1 111 ? -16.169 6.770 13.190 1.00 90.69 111 PRO A CA 1
ATOM 871 C C . PRO A 1 111 ? -17.052 7.063 14.415 1.00 90.69 111 PRO A C 1
ATOM 873 O O . PRO A 1 111 ? -17.155 6.252 15.335 1.00 90.69 111 PRO A O 1
ATOM 876 N N . MET A 1 112 ? -17.747 8.210 14.408 1.00 90.81 112 MET A N 1
ATOM 877 C CA . MET A 1 112 ? -18.625 8.647 15.515 1.00 90.81 112 MET A CA 1
ATOM 878 C C . MET A 1 112 ? -19.675 7.602 15.896 1.00 90.81 112 MET A C 1
ATOM 880 O O . MET A 1 112 ? -19.866 7.322 17.076 1.00 90.81 112 MET A O 1
ATOM 884 N N . TRP A 1 113 ? -20.351 7.024 14.902 1.00 92.81 113 TRP A N 1
ATOM 885 C CA . TRP A 1 113 ? -21.463 6.105 15.142 1.00 92.81 113 TRP A CA 1
ATOM 886 C C . TRP A 1 113 ? -21.027 4.832 15.882 1.00 92.81 113 TRP A C 1
ATOM 888 O O . TRP A 1 113 ? -21.717 4.394 16.798 1.00 92.81 113 TRP A O 1
ATOM 898 N N . MET A 1 114 ? -19.833 4.313 15.576 1.00 93.44 114 MET A N 1
ATOM 899 C CA . MET A 1 114 ? -19.261 3.148 16.258 1.00 93.44 114 MET A CA 1
ATOM 900 C C . MET A 1 114 ? -18.949 3.442 17.733 1.00 93.44 114 MET A C 1
ATOM 902 O O . MET A 1 114 ? -19.209 2.616 18.611 1.00 93.44 114 MET A O 1
ATOM 906 N N . LEU A 1 115 ? -18.433 4.642 18.020 1.00 93.25 115 LEU A N 1
ATOM 907 C CA . LEU A 1 115 ? -18.150 5.077 19.388 1.00 93.25 115 LEU A CA 1
ATOM 908 C C . LEU A 1 115 ? -19.445 5.190 20.210 1.00 93.25 115 LEU A C 1
ATOM 910 O O . LEU A 1 115 ? -19.508 4.724 21.346 1.00 93.25 115 LEU A O 1
ATOM 914 N N . ILE A 1 116 ? -20.500 5.753 19.612 1.00 96.12 116 ILE A N 1
ATOM 915 C CA . ILE A 1 116 ? -21.822 5.870 20.241 1.00 96.12 116 ILE A CA 1
ATOM 916 C C . ILE A 1 116 ? -22.395 4.481 20.542 1.00 96.12 116 ILE A C 1
ATOM 918 O O . ILE A 1 116 ? -22.825 4.236 21.669 1.00 96.12 116 ILE A O 1
ATOM 922 N N . SER A 1 117 ? -22.356 3.552 19.580 1.00 96.81 117 SER A N 1
ATOM 923 C CA . SER A 1 117 ? -22.847 2.188 19.811 1.00 96.81 117 SER A CA 1
ATOM 924 C C . SER A 1 117 ? -22.077 1.471 20.920 1.00 96.81 117 SER A C 1
ATOM 926 O O . SER A 1 117 ? -22.690 0.801 21.749 1.00 96.81 117 SER A O 1
ATOM 928 N N . PHE A 1 118 ? -20.754 1.658 20.989 1.00 96.44 118 PHE A N 1
ATOM 929 C CA . PHE A 1 118 ? -19.921 1.084 22.047 1.00 96.44 118 PHE A CA 1
ATOM 930 C C . PHE A 1 118 ? -20.353 1.574 23.435 1.00 96.44 118 PHE A C 1
ATOM 932 O O . PHE A 1 118 ? -20.561 0.764 24.339 1.00 96.44 118 PHE A O 1
ATOM 939 N N . PHE A 1 119 ? -20.563 2.884 23.599 1.00 97.75 119 PHE A N 1
ATOM 940 C CA . PHE A 1 119 ? -21.017 3.440 24.874 1.00 97.75 119 PHE A CA 1
ATOM 941 C C . PHE A 1 119 ? -22.443 3.010 25.245 1.00 97.75 119 PHE A C 1
ATOM 943 O O . PHE A 1 119 ? -22.698 2.761 26.422 1.00 97.75 119 PHE A O 1
ATOM 950 N N . ILE A 1 120 ? -23.355 2.859 24.277 1.00 97.88 120 ILE A N 1
ATOM 951 C CA . ILE A 1 120 ? -24.717 2.353 24.529 1.00 97.88 120 ILE A CA 1
ATOM 952 C C . ILE A 1 120 ? -24.677 0.907 25.032 1.00 97.88 120 ILE A C 1
ATOM 954 O O . ILE A 1 120 ? -25.325 0.589 26.029 1.00 97.88 120 ILE A O 1
ATOM 958 N N . LEU A 1 121 ? -23.902 0.036 24.379 1.00 97.62 121 LEU A N 1
ATOM 959 C CA . LEU A 1 121 ? -23.763 -1.361 24.799 1.00 97.62 121 LEU A CA 1
ATOM 960 C C . LEU A 1 121 ? -23.115 -1.467 26.185 1.00 97.62 121 LEU A C 1
ATOM 962 O O . LEU A 1 121 ? -23.606 -2.207 27.037 1.00 97.62 121 LEU A O 1
ATOM 966 N N . MET A 1 122 ? -22.072 -0.672 26.441 1.00 97.56 122 MET A N 1
ATOM 967 C CA . MET A 1 122 ? -21.424 -0.592 27.750 1.00 97.56 122 MET A CA 1
ATOM 968 C C . MET A 1 122 ? -22.415 -0.148 28.838 1.00 97.56 122 MET A C 1
ATOM 970 O O . MET A 1 122 ? -22.515 -0.786 29.886 1.00 97.56 122 MET A O 1
ATOM 974 N N . ALA A 1 123 ? -23.197 0.903 28.579 1.00 97.94 123 ALA A N 1
ATOM 975 C CA . ALA A 1 123 ? -24.221 1.383 29.502 1.00 97.94 123 ALA A CA 1
ATOM 976 C C . ALA A 1 123 ? -25.334 0.347 29.731 1.00 97.94 123 ALA A C 1
ATOM 978 O O . ALA A 1 123 ? -25.812 0.217 30.855 1.00 97.94 123 ALA A O 1
ATOM 979 N N . GLY A 1 124 ? -25.716 -0.421 28.705 1.00 97.94 124 GLY A N 1
ATOM 980 C CA . GLY A 1 124 ? -26.700 -1.500 28.825 1.00 97.94 124 GLY A CA 1
ATOM 981 C C . GLY A 1 124 ? -26.261 -2.591 29.805 1.00 97.94 124 GLY A C 1
ATOM 982 O O . GLY A 1 124 ? -27.037 -2.988 30.674 1.00 97.94 124 GLY A O 1
ATOM 983 N N . VAL A 1 125 ? -24.998 -3.021 29.725 1.00 98.00 125 VAL A N 1
ATOM 984 C CA . VAL A 1 125 ? -24.424 -4.015 30.650 1.00 98.00 125 VAL A CA 1
ATOM 985 C C . VAL A 1 125 ? -24.385 -3.473 32.083 1.00 98.00 125 VAL A C 1
ATOM 987 O O . VAL A 1 125 ? -24.862 -4.131 33.008 1.00 98.00 125 VAL A O 1
ATOM 990 N N . TRP A 1 126 ? -23.889 -2.248 32.275 1.00 97.75 126 TRP A N 1
ATOM 991 C CA . TRP A 1 126 ? -23.853 -1.610 33.596 1.00 97.75 126 TRP A CA 1
AT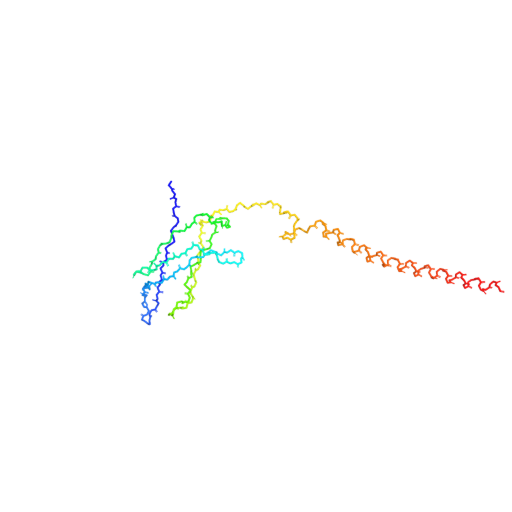OM 992 C C . TRP A 1 126 ? -25.246 -1.382 34.191 1.00 97.75 126 TRP A C 1
ATOM 994 O O . TRP A 1 126 ? -25.461 -1.636 35.378 1.00 97.75 126 TRP A O 1
ATOM 1004 N N . GLY A 1 127 ? -26.204 -0.949 33.371 1.00 97.62 127 GLY A N 1
ATOM 1005 C CA . GLY A 1 127 ? -27.598 -0.787 33.773 1.00 97.62 127 GLY A CA 1
ATOM 1006 C C . GLY A 1 127 ? -28.217 -2.109 34.224 1.00 97.62 127 GLY A C 1
ATOM 1007 O O . GLY A 1 127 ? -28.914 -2.144 35.238 1.00 97.62 127 GLY A O 1
ATOM 1008 N N . HIS A 1 128 ? -27.903 -3.211 33.535 1.00 97.38 128 HIS A N 1
ATOM 1009 C CA . HIS A 1 128 ? -28.363 -4.537 33.935 1.00 97.38 128 HIS A CA 1
ATOM 1010 C C . HIS A 1 128 ? -27.781 -4.975 35.288 1.00 97.38 128 HIS A C 1
ATOM 1012 O O . HIS A 1 128 ? -28.527 -5.450 36.146 1.00 97.38 128 HIS A O 1
ATOM 1018 N N . TYR A 1 129 ? -26.485 -4.748 35.531 1.00 96.56 129 TYR A N 1
ATOM 1019 C CA . TYR A 1 129 ? -25.877 -5.045 36.833 1.00 96.56 129 TYR A CA 1
ATOM 1020 C C . TYR A 1 129 ? -26.503 -4.233 37.968 1.00 96.56 129 TYR A C 1
ATOM 1022 O O . TYR A 1 129 ? -26.863 -4.802 38.999 1.00 96.56 129 TYR A O 1
ATOM 1030 N N . LEU A 1 130 ? -26.694 -2.924 37.774 1.00 97.38 130 LEU A N 1
ATOM 1031 C CA . LEU A 1 130 ? -27.352 -2.075 38.770 1.00 97.38 130 LEU A CA 1
ATOM 1032 C C . LEU A 1 130 ? -28.776 -2.551 39.071 1.00 97.38 130 LEU A C 1
ATOM 1034 O O . LEU A 1 130 ? -29.168 -2.595 40.236 1.00 97.38 130 LEU A O 1
ATOM 1038 N N . TYR A 1 131 ? -29.526 -2.962 38.047 1.00 97.06 131 TYR A N 1
ATOM 1039 C CA . TYR A 1 131 ? -30.875 -3.499 38.215 1.00 97.06 131 TYR A CA 1
ATOM 1040 C C . TYR A 1 131 ? -30.899 -4.748 39.112 1.00 97.06 131 TYR A C 1
ATOM 1042 O O . TYR A 1 131 ? -31.685 -4.811 40.060 1.00 97.06 131 TYR A O 1
ATOM 1050 N N . VAL A 1 132 ? -30.006 -5.714 38.871 1.00 96.25 132 VAL A N 1
ATOM 1051 C CA . VAL A 1 132 ? -29.913 -6.937 39.690 1.00 96.25 132 VAL A CA 1
ATOM 1052 C C . VAL A 1 132 ? -29.544 -6.608 41.139 1.00 96.25 132 VAL A C 1
ATOM 1054 O O . VAL A 1 132 ? -30.162 -7.132 42.066 1.00 96.25 132 VAL A O 1
ATOM 1057 N N . VAL A 1 133 ? -28.586 -5.702 41.346 1.00 96.31 133 VAL A N 1
ATOM 1058 C CA . VAL A 1 133 ? -28.150 -5.284 42.687 1.00 96.31 133 VAL A CA 1
ATOM 1059 C C . VAL A 1 133 ? -29.289 -4.605 43.456 1.00 96.31 133 VAL A C 1
ATOM 1061 O O . VAL A 1 133 ? -29.545 -4.954 44.609 1.00 96.31 133 VAL A O 1
ATOM 1064 N N . ILE A 1 134 ? -30.026 -3.687 42.822 1.00 95.81 134 ILE A N 1
ATOM 1065 C CA . ILE A 1 134 ? -31.176 -3.008 43.442 1.00 95.81 134 ILE A CA 1
ATOM 1066 C C . ILE A 1 134 ? -32.278 -4.013 43.805 1.00 95.81 134 ILE A C 1
ATOM 1068 O O . ILE A 1 134 ? -32.838 -3.936 44.902 1.00 95.81 134 ILE A O 1
ATOM 1072 N N . ASN A 1 135 ? -32.575 -4.972 42.924 1.00 93.44 135 ASN A N 1
ATOM 1073 C CA . ASN A 1 135 ? -33.553 -6.022 43.211 1.00 93.44 135 ASN A CA 1
ATOM 1074 C C . ASN A 1 135 ? -33.127 -6.891 44.400 1.00 93.44 135 ASN A C 1
ATOM 1076 O O . ASN A 1 135 ? -33.956 -7.196 45.257 1.00 93.44 135 ASN A O 1
ATOM 1080 N N . MET A 1 136 ? -31.840 -7.237 44.502 1.00 93.94 136 MET A N 1
ATOM 1081 C CA . MET A 1 136 ? -31.317 -8.003 45.635 1.00 93.94 136 MET A CA 1
ATOM 1082 C C . MET A 1 136 ? -31.535 -7.265 46.966 1.00 93.94 136 MET A C 1
ATOM 1084 O O . MET A 1 136 ? -32.020 -7.860 47.930 1.00 93.94 136 MET A O 1
ATOM 1088 N N . PHE A 1 137 ? -31.251 -5.959 47.014 1.00 92.88 137 PHE A N 1
ATOM 1089 C CA . PHE A 1 137 ? -31.481 -5.146 48.214 1.00 92.88 137 PHE A CA 1
ATOM 1090 C C . PHE A 1 137 ? -32.969 -4.974 48.550 1.00 92.88 137 PHE A C 1
ATOM 1092 O O . PHE A 1 137 ? -33.337 -4.991 49.727 1.00 92.88 137 PHE A O 1
ATOM 1099 N N . GLN A 1 138 ? -33.840 -4.837 47.544 1.00 89.81 138 GLN A N 1
ATOM 1100 C CA . GLN A 1 138 ? -35.288 -4.762 47.771 1.00 89.81 138 GLN A CA 1
ATOM 1101 C C . GLN A 1 138 ? -35.833 -6.048 48.400 1.00 89.81 138 GLN A C 1
ATOM 1103 O O . GLN A 1 138 ? -36.587 -5.970 49.368 1.00 89.81 138 GLN A O 1
ATOM 1108 N N . ILE A 1 139 ? -35.401 -7.218 47.918 1.00 90.25 139 ILE A N 1
ATOM 1109 C CA . ILE A 1 139 ? -35.825 -8.513 48.471 1.00 90.25 139 ILE A CA 1
ATOM 1110 C C . ILE A 1 139 ? -35.402 -8.643 49.938 1.00 90.25 139 ILE A C 1
ATOM 1112 O O . ILE A 1 139 ? -36.218 -9.032 50.772 1.00 90.25 139 ILE A O 1
ATOM 1116 N N . GLN A 1 140 ? -34.166 -8.265 50.280 1.00 83.44 140 GLN A N 1
ATOM 1117 C CA . GLN A 1 140 ? -33.698 -8.296 51.672 1.00 83.44 140 GLN A CA 1
ATOM 1118 C C . GLN A 1 140 ? -34.542 -7.398 52.585 1.00 83.44 140 GLN A C 1
ATOM 1120 O O . GLN A 1 140 ? -34.892 -7.795 53.697 1.00 83.44 140 GLN A O 1
ATOM 1125 N N . LYS A 1 141 ? -34.909 -6.202 52.110 1.00 82.06 141 LYS A N 1
ATOM 1126 C CA . LYS A 1 141 ? -35.749 -5.278 52.877 1.00 82.06 141 LYS A CA 1
ATOM 1127 C C . LYS A 1 141 ? -37.160 -5.834 53.085 1.00 82.06 141 LYS A C 1
ATOM 1129 O O . LYS A 1 141 ? -37.678 -5.747 54.193 1.00 82.06 141 LYS A O 1
ATOM 1134 N N . SER A 1 142 ? -37.768 -6.410 52.051 1.00 81.19 142 SER A N 1
ATOM 1135 C CA . SER A 1 142 ? -39.112 -6.993 52.139 1.00 81.19 142 SER A CA 1
ATOM 1136 C C . SER A 1 142 ? -39.159 -8.264 52.993 1.00 81.19 142 SER A C 1
ATOM 1138 O O . SER A 1 142 ? -40.123 -8.447 53.730 1.00 81.19 142 SER A O 1
ATOM 1140 N N . GLY A 1 143 ? -38.125 -9.110 52.948 1.00 81.06 143 GLY A N 1
ATOM 1141 C CA . GLY A 1 143 ? -38.026 -10.294 53.811 1.00 81.06 143 GLY A CA 1
ATOM 1142 C C . GLY A 1 143 ? -37.983 -9.928 55.296 1.00 81.06 143 GLY A C 1
ATOM 1143 O O . GLY A 1 143 ? -38.807 -10.399 56.071 1.00 81.06 143 GLY A O 1
ATOM 1144 N N . ASN A 1 144 ? -37.109 -8.988 55.668 1.00 78.81 144 ASN A N 1
ATOM 1145 C CA . ASN A 1 144 ? -36.943 -8.567 57.063 1.00 78.81 144 ASN A CA 1
ATOM 1146 C C . ASN A 1 144 ? -38.215 -7.921 57.659 1.00 78.81 144 ASN A C 1
ATOM 1148 O O . ASN A 1 144 ? -38.490 -8.047 58.848 1.00 78.81 144 ASN A O 1
ATOM 1152 N N . VAL A 1 145 ? -39.010 -7.226 56.834 1.00 80.38 145 VAL A N 1
ATOM 1153 C CA . VAL A 1 145 ? -40.288 -6.631 57.267 1.00 80.38 145 VAL A CA 1
ATOM 1154 C C . VAL A 1 145 ? -41.348 -7.702 57.535 1.00 80.38 145 VAL A C 1
ATOM 1156 O O . VAL A 1 145 ? -42.060 -7.600 58.529 1.00 80.38 145 VAL A O 1
ATOM 1159 N N . ASN A 1 146 ? -41.448 -8.729 56.689 1.00 76.75 146 ASN A N 1
ATOM 1160 C CA . ASN A 1 146 ? -42.419 -9.811 56.881 1.00 76.75 146 ASN A CA 1
ATOM 1161 C C . ASN A 1 146 ? -42.085 -10.671 58.106 1.00 76.75 146 ASN A C 1
ATOM 1163 O O . ASN A 1 146 ? -42.987 -11.017 58.866 1.00 76.75 146 ASN A O 1
ATOM 1167 N N . ASP A 1 147 ? -40.801 -10.958 58.336 1.00 77.94 147 ASP A N 1
ATOM 1168 C CA . ASP A 1 147 ? -40.366 -11.680 59.534 1.00 77.94 147 ASP A CA 1
ATOM 1169 C C . ASP A 1 147 ? -40.748 -10.909 60.803 1.00 77.94 147 ASP A C 1
ATOM 1171 O O . ASP A 1 147 ? -41.300 -11.495 61.729 1.00 77.94 147 ASP A O 1
ATOM 1175 N N . ALA A 1 148 ? -40.559 -9.584 60.824 1.00 75.19 148 ALA A N 1
ATOM 1176 C CA . ALA A 1 148 ? -40.953 -8.740 61.952 1.00 75.19 148 ALA A CA 1
ATOM 1177 C C . ALA A 1 148 ? -42.469 -8.751 62.238 1.00 75.19 148 ALA A C 1
ATOM 1179 O O . ALA A 1 148 ? -42.857 -8.643 63.398 1.00 75.19 148 ALA A O 1
ATOM 1180 N N . LEU A 1 149 ? -43.320 -8.887 61.215 1.00 76.94 149 LEU A N 1
ATOM 1181 C CA . LEU A 1 149 ? -44.780 -8.941 61.378 1.00 76.94 149 LEU A CA 1
ATOM 1182 C C . LEU A 1 149 ? -45.261 -10.286 61.947 1.00 76.94 149 LEU A C 1
ATOM 1184 O O . LEU A 1 149 ? -46.166 -10.294 62.776 1.00 76.94 149 LEU A O 1
ATOM 1188 N N . ASN A 1 150 ? -44.610 -11.398 61.590 1.00 76.50 150 ASN A N 1
ATOM 1189 C CA . ASN A 1 150 ? -44.947 -12.737 62.098 1.00 76.50 150 ASN A CA 1
ATOM 1190 C C . ASN A 1 150 ? -44.693 -12.921 63.609 1.00 76.50 150 ASN A C 1
ATOM 1192 O O . ASN A 1 150 ? -45.172 -13.888 64.187 1.00 76.50 150 ASN A O 1
ATOM 1196 N N . TYR A 1 151 ? -43.932 -12.031 64.256 1.00 72.50 151 TYR A N 1
ATOM 1197 C CA . TYR A 1 151 ? -43.726 -12.051 65.713 1.00 72.50 151 TYR A CA 1
ATOM 1198 C C . TYR A 1 151 ? -44.785 -11.256 66.496 1.00 72.50 151 TYR A C 1
ATOM 1200 O O . TYR A 1 151 ? -44.725 -11.225 67.726 1.00 72.50 151 TYR A O 1
ATOM 1208 N N . ILE A 1 152 ? -45.688 -10.553 65.804 1.00 75.56 152 ILE A N 1
ATOM 1209 C CA . ILE A 1 152 ? -46.688 -9.658 66.410 1.00 75.56 152 ILE A CA 1
ATOM 1210 C C . ILE A 1 152 ? -48.095 -10.296 66.402 1.00 75.56 152 ILE A C 1
ATOM 1212 O O . ILE A 1 152 ? -48.946 -9.870 67.183 1.00 75.56 152 ILE A O 1
ATOM 1216 N N . GLU A 1 153 ? -48.329 -11.318 65.570 1.00 62.28 153 GLU A N 1
ATOM 1217 C CA . GLU A 1 153 ? -49.522 -12.193 65.595 1.00 62.28 153 GLU A CA 1
ATOM 1218 C C . GLU A 1 153 ? -49.354 -13.378 66.560 1.00 62.28 153 GLU A C 1
ATOM 1220 O O . GLU A 1 153 ? -50.360 -13.731 67.221 1.00 62.28 153 GLU A O 1
#

Foldseek 3Di:
DDDWDKDKDADWDQDPVRDTDADFQFKKWKFWDDPPDTDTQDIFGQHPRRMTIDTGDLAAADAQQKTKMKIWGDQDPPPHIDIDIDIDSSHDHDPPPPPQDPQDPPHPHHDPVVVVVVVVVVVVVVVVVVVVVVVVVVVVVVVVVVVVVVVVD

Sequence (153 aa):
MDSLYIAAIQVMKWNTDMSEEPVPDIDILFYVPRLFSLLPVGEAYTNKQGSDEFEFPMDLPGQNGELTIVSRIEDHDDFGTIEVSNETNWGVPIANGNSKLPRALWSPDAPMWMLISFFILMAGVWGHYLYVVINMFQIQKSGNVNDALNYIE

Secondary structure (DSSP, 8-state):
----EEEEEE-EEEPTTS-EEE--S-EEEEEEE-SSSEEEEEEEE--TTSEEEEEE-TT-EEBTTBEEEEEEEEEETTTEEEEEEEEES-SEE-----PPPPS-TTSSSPPHHHHHHHHHHHHHHHHHHHHHHHHHHHHHHHHHHHHHHHTT-

pLDDT: mean 82.89, std 9.65, range [41.25, 98.0]

Radius of gyration: 35.42 Å; chains: 1; bounding box: 86×42×96 Å